Protein AF-A0A139XKW5-F1 (afdb_monomer)

InterPro domains:
  IPR004882 Luc7-related [PF03194] (2-145)
  IPR004882 Luc7-related [PTHR12375] (1-145)

pLDDT: mean 80.54, std 12.71, range [41.94, 95.31]

Solvent-accessible surface area (backbone atoms only — not comparable to full-atom values): 8655 Å² total; per-residue (Å²): 119,64,66,65,49,52,56,47,30,74,74,66,40,82,66,67,81,51,76,70,97,58,46,96,84,76,80,57,82,80,44,83,61,42,36,60,48,42,53,74,71,62,40,72,38,74,74,32,68,96,43,101,75,50,74,51,78,65,96,39,51,82,55,69,74,43,30,58,51,45,73,68,39,94,60,34,69,62,54,48,56,54,47,48,54,55,46,51,55,50,51,50,53,51,49,54,53,50,52,52,50,49,53,54,50,48,52,51,51,52,54,52,50,54,61,69,56,55,51,71,70,56,52,49,52,52,50,53,51,50,51,52,50,54,54,51,50,51,54,48,54,65,62,68,74,112

Nearest PDB structures (foldseek):
  7oqe-assembly1_H  TM=7.171E-01  e=1.570E-02  Saccharomyces cerevisiae

Foldseek 3Di:
DVVVVVVVCVVPNPCPPVPPPPPVPPDALPDPLAPLQLLQPDDPQVVQPPHPLHPHDDSHDRDVVNSVVLVPDPCNVVSNVVSVVVVVVVVVVVVVVVVVVVVVVVVVVVVVVVVVVPDPVVVVVVVVVVVVVVVVVVVVVVVVVD

Structure (mmCIF, N/CA/C/O backbone):
data_AF-A0A139XKW5-F1
#
_entry.id   AF-A0A139XKW5-F1
#
loop_
_atom_site.group_PDB
_atom_site.id
_atom_site.type_symbol
_atom_site.label_atom_id
_atom_site.label_alt_id
_atom_site.label_comp_id
_atom_site.label_asym_id
_atom_site.label_entity_id
_atom_site.label_seq_id
_atom_site.pdbx_PDB_ins_code
_atom_site.Cartn_x
_atom_site.Cartn_y
_atom_site.Cartn_z
_atom_site.occupancy
_atom_site.B_iso_or_equiv
_atom_site.auth_seq_id
_atom_site.auth_comp_id
_atom_site.auth_asym_id
_atom_site.auth_atom_id
_atom_site.pdbx_PDB_model_num
ATOM 1 N N . MET A 1 1 ? -16.357 -10.731 -41.468 1.00 58.28 1 MET A N 1
ATOM 2 C CA . MET A 1 1 ? -15.329 -9.708 -41.165 1.00 58.28 1 MET A CA 1
ATOM 3 C C . MET A 1 1 ? -14.206 -10.267 -40.288 1.00 58.28 1 MET A C 1
ATOM 5 O O . MET A 1 1 ? -13.058 -9.958 -40.571 1.00 58.28 1 MET A O 1
ATOM 9 N N . ASP A 1 2 ? -14.487 -11.133 -39.304 1.00 70.38 2 ASP A N 1
ATOM 10 C CA . ASP A 1 2 ? -13.446 -11.695 -38.417 1.00 70.38 2 ASP A CA 1
ATOM 11 C C . ASP A 1 2 ? -12.577 -12.807 -39.027 1.00 70.38 2 ASP A C 1
ATOM 13 O O . ASP A 1 2 ? -11.406 -12.925 -38.680 1.00 70.38 2 ASP A O 1
ATOM 17 N N . GLU A 1 3 ? -13.083 -13.578 -39.992 1.00 77.06 3 GLU A N 1
ATOM 18 C CA . GLU A 1 3 ? -12.291 -14.633 -40.656 1.00 77.06 3 GLU A CA 1
ATOM 19 C C . GLU A 1 3 ? -11.125 -14.061 -41.476 1.00 77.06 3 GLU A C 1
ATOM 21 O O . GLU A 1 3 ? -10.010 -14.580 -41.454 1.00 77.06 3 GLU A O 1
ATOM 26 N N . MET A 1 4 ? -11.359 -12.929 -42.146 1.00 73.88 4 MET A N 1
ATOM 27 C CA . MET A 1 4 ? -10.331 -12.234 -42.921 1.00 73.88 4 MET A CA 1
ATOM 28 C C . MET A 1 4 ? -9.265 -11.614 -42.000 1.00 73.88 4 MET A C 1
ATOM 30 O O . MET A 1 4 ? -8.093 -11.558 -42.361 1.00 73.88 4 MET A O 1
ATOM 34 N N . ARG A 1 5 ? -9.648 -11.219 -40.775 1.00 74.50 5 ARG A N 1
ATOM 35 C CA . ARG A 1 5 ? -8.723 -10.767 -39.727 1.00 74.50 5 ARG A CA 1
ATOM 36 C C . ARG A 1 5 ? -7.873 -11.922 -39.196 1.00 74.50 5 ARG A C 1
ATOM 38 O O . ARG A 1 5 ? -6.657 -11.788 -39.145 1.00 74.50 5 ARG A O 1
ATOM 45 N N . ALA A 1 6 ? -8.488 -13.065 -38.896 1.00 79.44 6 ALA A N 1
ATOM 46 C CA . ALA A 1 6 ? -7.783 -14.258 -38.432 1.00 79.44 6 ALA A CA 1
ATOM 47 C C . ALA A 1 6 ? -6.768 -14.778 -39.466 1.00 79.44 6 ALA A C 1
ATOM 49 O O . ALA A 1 6 ? -5.639 -15.113 -39.113 1.00 79.44 6 ALA A O 1
ATOM 50 N N . MET A 1 7 ? -7.131 -14.775 -40.753 1.00 79.31 7 MET A N 1
ATOM 51 C CA . MET A 1 7 ? -6.227 -15.169 -41.837 1.00 79.31 7 MET A CA 1
ATOM 52 C C . MET A 1 7 ? -5.016 -14.231 -41.952 1.00 79.31 7 MET A C 1
ATOM 54 O O . MET A 1 7 ? -3.888 -14.686 -42.142 1.00 79.31 7 MET A O 1
ATOM 58 N N . LEU A 1 8 ? -5.230 -12.921 -41.804 1.00 74.00 8 LEU A N 1
ATOM 59 C CA . LEU A 1 8 ? -4.157 -11.926 -41.833 1.00 74.00 8 LEU A CA 1
ATOM 60 C C . LEU A 1 8 ? -3.263 -11.991 -40.586 1.00 74.00 8 LEU A C 1
ATOM 62 O O . LEU A 1 8 ? -2.052 -11.813 -40.714 1.00 74.00 8 LEU A O 1
ATOM 66 N N . ASP A 1 9 ? -3.822 -12.295 -39.415 1.00 76.88 9 ASP A N 1
ATOM 67 C CA . ASP A 1 9 ? -3.071 -12.475 -38.166 1.00 76.88 9 ASP A CA 1
ATOM 68 C C . ASP A 1 9 ? -2.173 -13.724 -38.206 1.00 76.88 9 ASP A C 1
ATOM 70 O O .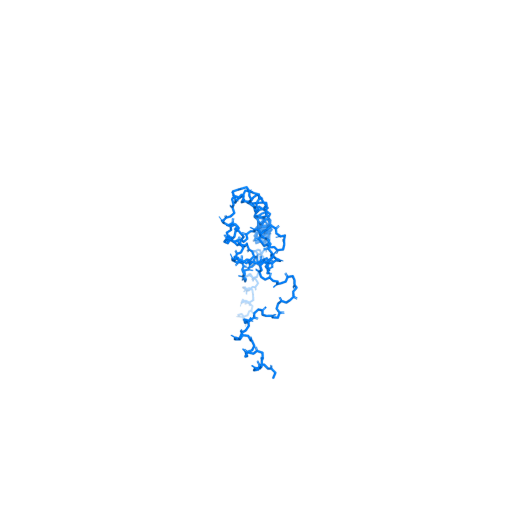 ASP A 1 9 ? -1.073 -13.707 -37.651 1.00 76.88 9 ASP A O 1
ATOM 74 N N . SER A 1 10 ? -2.596 -14.787 -38.900 1.00 74.56 10 SER A N 1
ATOM 75 C CA . SER A 1 10 ? -1.759 -15.964 -39.171 1.00 74.56 10 SER A CA 1
ATOM 76 C C . SER A 1 10 ? -0.624 -15.683 -40.159 1.00 74.56 10 SER A C 1
ATOM 78 O O . SER A 1 10 ? 0.424 -16.314 -40.061 1.00 74.56 10 SER A O 1
ATOM 80 N N . LEU A 1 11 ? -0.816 -14.751 -41.099 1.00 73.81 11 LEU A N 1
ATOM 81 C CA . LEU A 1 11 ? 0.156 -14.462 -42.159 1.00 73.81 11 LEU A CA 1
ATOM 82 C C . LEU A 1 11 ? 1.175 -13.374 -41.772 1.00 73.81 11 LEU A C 1
ATOM 84 O O . LEU A 1 11 ? 2.323 -13.431 -42.197 1.00 73.81 11 LEU A O 1
ATOM 88 N N . MET A 1 12 ? 0.760 -12.380 -40.980 1.00 70.06 12 MET A N 1
ATOM 89 C CA . MET A 1 12 ? 1.540 -11.167 -40.671 1.00 70.06 12 MET A CA 1
ATOM 90 C C . MET A 1 12 ? 1.740 -10.935 -39.161 1.00 70.06 12 MET A C 1
ATOM 92 O O . MET A 1 12 ? 2.350 -9.942 -38.766 1.00 70.06 12 MET A O 1
ATOM 96 N N . GLY A 1 13 ? 1.233 -11.841 -38.319 1.00 71.25 13 GLY A N 1
ATOM 97 C CA . GLY A 1 13 ? 1.285 -11.753 -36.862 1.00 71.25 13 GLY A CA 1
ATOM 98 C C . GLY A 1 13 ? 0.135 -10.936 -36.261 1.00 71.25 13 GLY A C 1
ATOM 99 O O . GLY A 1 13 ? -0.264 -9.897 -36.786 1.00 71.25 13 GLY A O 1
ATOM 100 N N . ARG A 1 14 ? -0.357 -11.375 -35.094 1.00 68.00 14 ARG A N 1
ATOM 101 C CA . ARG A 1 14 ? -1.472 -10.749 -34.344 1.00 68.00 14 ARG A CA 1
ATOM 102 C C . ARG A 1 14 ? -1.255 -9.272 -33.982 1.00 68.00 14 ARG A C 1
ATOM 104 O O . ARG A 1 14 ? -2.213 -8.565 -33.692 1.00 68.00 14 ARG A O 1
ATOM 111 N N . ASN A 1 15 ? -0.010 -8.796 -34.021 1.00 60.50 15 ASN A N 1
ATOM 112 C CA . ASN A 1 15 ? 0.355 -7.424 -33.656 1.00 60.50 15 ASN A CA 1
ATOM 113 C C . ASN A 1 15 ? 0.406 -6.472 -34.867 1.00 60.50 15 ASN A C 1
ATOM 115 O O . ASN A 1 15 ? 0.858 -5.338 -34.742 1.00 60.50 15 ASN A O 1
ATOM 119 N N . ARG A 1 16 ? -0.060 -6.895 -36.052 1.00 62.91 16 ARG A N 1
ATOM 120 C CA . ARG A 1 16 ? -0.020 -6.080 -37.281 1.00 62.91 16 ARG A CA 1
ATOM 121 C C . ARG A 1 16 ? -0.770 -4.745 -37.161 1.00 62.91 16 ARG A C 1
ATOM 123 O O . ARG A 1 16 ? -0.376 -3.770 -37.792 1.00 62.91 16 ARG A O 1
ATOM 130 N N . ASN A 1 17 ? -1.842 -4.700 -36.369 1.00 61.09 17 ASN A N 1
ATOM 131 C CA . ASN A 1 17 ? -2.683 -3.506 -36.214 1.00 61.09 17 ASN A CA 1
ATOM 132 C C . ASN A 1 17 ? -2.212 -2.562 -35.088 1.00 61.09 17 ASN A C 1
ATOM 134 O O . ASN A 1 17 ? -2.830 -1.519 -34.879 1.00 61.09 17 ASN A O 1
ATOM 138 N N . GLU A 1 18 ? -1.136 -2.890 -34.364 1.00 57.22 18 GLU A N 1
ATOM 139 C CA . GLU A 1 18 ? -0.536 -2.009 -33.351 1.00 57.22 18 GLU A CA 1
ATOM 140 C C . GLU A 1 18 ? 0.324 -0.925 -34.046 1.00 57.22 18 GLU A C 1
ATOM 142 O O . GLU A 1 18 ? 1.553 -0.979 -34.069 1.00 57.22 18 GLU A O 1
ATOM 147 N N . CYS A 1 19 ? -0.322 0.068 -34.670 1.00 41.94 19 CYS A N 1
ATOM 148 C CA . CYS A 1 19 ? 0.351 1.207 -35.303 1.00 41.94 19 CYS A CA 1
ATOM 149 C C . CYS A 1 19 ? 0.326 2.444 -34.382 1.00 41.94 19 CYS A C 1
ATOM 151 O O . CYS A 1 19 ? -0.723 3.050 -34.183 1.00 41.94 19 CYS A O 1
ATOM 153 N N . GLY A 1 20 ? 1.502 2.841 -33.871 1.00 50.91 20 GLY A N 1
ATOM 154 C CA . GLY A 1 20 ? 1.736 4.072 -33.093 1.00 50.91 20 GLY A CA 1
ATOM 155 C C . GLY A 1 20 ? 1.750 3.863 -31.573 1.00 50.91 20 GLY A C 1
ATOM 156 O O . GLY A 1 20 ? 0.811 3.276 -31.057 1.00 50.91 20 GLY A O 1
ATOM 157 N N . ARG A 1 21 ? 2.819 4.339 -30.894 1.00 49.59 21 ARG A N 1
ATOM 158 C C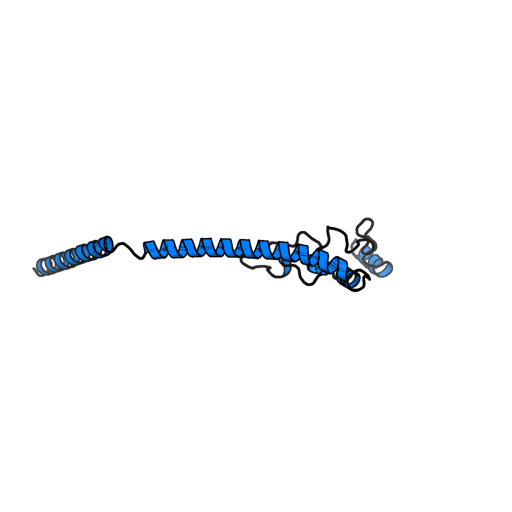A . ARG A 1 21 ? 3.157 4.313 -29.435 1.00 49.59 21 ARG A CA 1
ATOM 159 C C . ARG A 1 21 ? 2.993 2.996 -28.645 1.00 49.59 21 ARG A C 1
ATOM 161 O O . ARG A 1 21 ? 3.674 2.818 -27.650 1.00 49.59 21 ARG A O 1
ATOM 168 N N . ASN A 1 22 ? 2.214 2.051 -29.155 1.00 50.12 22 ASN A N 1
ATOM 169 C CA . ASN A 1 22 ? 1.982 0.694 -28.679 1.00 50.12 22 ASN A CA 1
ATOM 170 C C . ASN A 1 22 ? 2.761 -0.326 -29.522 1.00 50.12 22 ASN A C 1
ATOM 172 O O . ASN A 1 22 ? 2.365 -1.481 -29.631 1.00 50.12 22 ASN A O 1
ATOM 176 N N . LYS A 1 23 ? 3.870 0.078 -30.160 1.00 50.72 23 LYS A N 1
ATOM 177 C CA . LYS A 1 23 ? 4.859 -0.918 -30.578 1.00 50.72 23 LYS A CA 1
ATOM 178 C C . LYS A 1 23 ? 5.426 -1.480 -29.285 1.00 50.72 23 LYS A C 1
ATOM 180 O O . LYS A 1 23 ? 6.072 -0.748 -28.544 1.00 50.72 23 LYS A O 1
ATOM 185 N N . ARG A 1 24 ? 5.229 -2.772 -29.035 1.00 53.16 24 ARG A N 1
ATOM 186 C CA . ARG A 1 24 ? 5.742 -3.502 -27.860 1.00 53.16 24 ARG A CA 1
ATOM 187 C C . ARG A 1 24 ? 7.260 -3.395 -27.616 1.00 53.16 24 ARG A C 1
ATOM 189 O O . ARG A 1 24 ? 7.725 -4.010 -26.666 1.00 53.16 24 ARG A O 1
ATOM 196 N N . GLY A 1 25 ? 8.008 -2.651 -28.434 1.00 51.88 25 GLY A N 1
ATOM 197 C CA . GLY A 1 25 ? 9.466 -2.576 -28.431 1.00 51.88 25 GLY A CA 1
ATOM 198 C C . GLY A 1 25 ? 10.078 -1.175 -28.340 1.00 51.88 25 GLY A C 1
ATOM 199 O O . GLY A 1 25 ? 11.223 -1.056 -28.748 1.00 51.88 25 GLY A O 1
ATOM 200 N N . ASP A 1 26 ? 9.370 -0.141 -27.861 1.00 54.91 26 ASP A N 1
ATOM 201 C CA . ASP A 1 26 ? 9.993 1.192 -27.657 1.00 54.91 26 ASP A CA 1
ATOM 202 C C . ASP A 1 26 ? 9.745 1.817 -26.270 1.00 54.91 26 ASP A C 1
ATOM 204 O O . ASP A 1 26 ? 10.192 2.925 -25.990 1.00 54.91 26 ASP A O 1
ATOM 208 N N . SER A 1 27 ? 9.035 1.119 -25.378 1.00 64.00 27 SER A N 1
ATOM 209 C CA . SER A 1 27 ? 8.869 1.557 -23.986 1.00 64.00 27 SER A CA 1
ATOM 210 C C . SER A 1 27 ? 10.104 1.151 -23.190 1.00 64.00 27 SER A C 1
ATOM 212 O O . SER A 1 27 ? 10.435 -0.035 -23.117 1.00 64.00 27 SER A O 1
ATOM 214 N N . SER A 1 28 ? 10.797 2.121 -22.604 1.00 77.06 28 SER A N 1
ATOM 215 C CA . SER A 1 28 ? 11.965 1.861 -21.764 1.00 77.06 28 SER A CA 1
ATOM 216 C C . SER A 1 28 ? 11.514 1.590 -20.335 1.00 77.06 28 SER A C 1
ATOM 218 O O . SER A 1 28 ? 10.580 2.219 -19.856 1.00 77.06 28 SER A O 1
ATOM 220 N N . PHE A 1 29 ? 12.233 0.749 -19.583 1.00 77.62 29 PHE A N 1
ATOM 221 C CA . PHE A 1 29 ? 11.949 0.524 -18.151 1.00 77.62 29 PHE A CA 1
ATOM 222 C C . PHE A 1 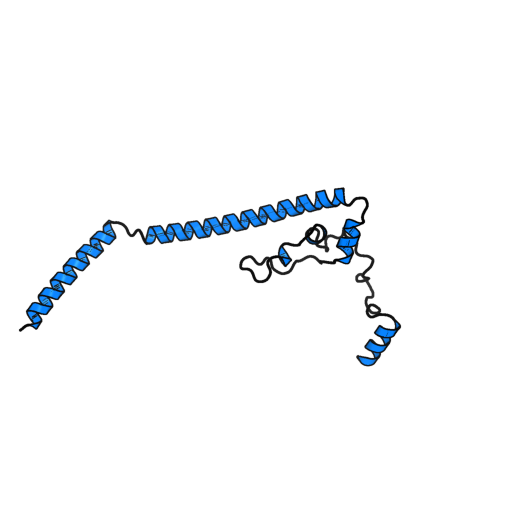29 ? 12.023 1.806 -17.288 1.00 77.62 29 PHE A C 1
ATOM 224 O O . PHE A 1 29 ? 11.643 1.799 -16.120 1.00 77.62 29 PHE A O 1
ATOM 231 N N . LYS A 1 30 ? 12.533 2.902 -17.865 1.00 80.06 30 LYS A N 1
ATOM 232 C CA . LYS A 1 30 ? 12.678 4.226 -17.253 1.00 80.06 30 LYS A CA 1
ATOM 233 C C . LYS A 1 30 ? 11.406 5.077 -17.340 1.00 80.06 30 LYS A C 1
ATOM 235 O O . LYS A 1 30 ? 11.353 6.100 -16.662 1.00 80.06 30 LYS A O 1
ATOM 240 N N . ASP A 1 31 ? 10.421 4.690 -18.153 1.00 84.94 31 ASP A N 1
ATOM 241 C CA . ASP A 1 31 ? 9.186 5.462 -18.303 1.00 84.94 31 ASP A CA 1
ATOM 242 C C . ASP A 1 31 ? 8.353 5.412 -17.012 1.00 84.94 31 ASP A C 1
ATOM 244 O O . ASP A 1 31 ? 8.192 4.365 -16.381 1.00 84.94 31 ASP A O 1
ATOM 248 N N . ASP A 1 32 ? 7.789 6.555 -16.613 1.00 82.94 32 ASP A N 1
ATOM 249 C CA . ASP A 1 32 ? 7.043 6.674 -15.353 1.00 82.94 32 ASP A CA 1
ATOM 250 C C . ASP A 1 32 ? 5.699 5.925 -15.350 1.00 82.94 32 ASP A C 1
ATOM 252 O O . ASP A 1 32 ? 5.168 5.634 -14.269 1.00 82.94 32 ASP A O 1
ATOM 256 N N . GLU A 1 33 ? 5.195 5.572 -16.535 1.00 84.69 33 GLU A N 1
ATOM 257 C CA . GLU A 1 33 ? 3.989 4.762 -16.751 1.00 84.69 33 GLU A CA 1
ATOM 258 C C . GLU A 1 33 ? 4.166 3.313 -16.268 1.00 84.69 33 GLU A C 1
ATOM 260 O O . GLU A 1 33 ? 3.190 2.640 -15.932 1.00 84.69 33 GLU A O 1
ATOM 265 N N . ILE A 1 34 ? 5.410 2.829 -16.175 1.00 87.25 34 ILE A N 1
ATOM 266 C CA . ILE A 1 34 ? 5.720 1.468 -15.734 1.00 87.25 34 ILE A CA 1
ATOM 267 C C . ILE A 1 34 ? 5.877 1.433 -14.219 1.00 87.25 34 ILE A C 1
ATOM 269 O O . ILE A 1 34 ? 6.453 2.323 -13.577 1.00 87.25 34 ILE A O 1
ATOM 273 N N . CYS A 1 35 ? 5.372 0.366 -13.607 1.00 90.12 35 CYS A N 1
ATOM 274 C CA . CYS A 1 35 ? 5.487 0.192 -12.172 1.00 90.12 35 CYS A CA 1
ATOM 275 C C . CYS A 1 35 ? 6.915 -0.173 -11.765 1.00 90.12 35 CYS A C 1
ATOM 277 O O . CYS A 1 35 ? 7.325 -1.330 -11.821 1.00 90.12 35 CYS A O 1
ATOM 279 N N . LYS A 1 36 ? 7.646 0.820 -11.254 1.00 89.94 36 LYS A N 1
ATOM 280 C CA . LYS A 1 36 ? 8.987 0.650 -10.671 1.00 89.94 36 LYS A CA 1
ATOM 281 C C . LYS A 1 36 ? 9.013 -0.400 -9.550 1.00 89.94 36 LYS A C 1
ATOM 283 O O . LYS A 1 36 ? 9.985 -1.128 -9.415 1.00 89.94 36 LYS A O 1
ATOM 288 N N . PHE A 1 37 ? 7.929 -0.524 -8.778 1.00 90.38 37 PHE A N 1
ATOM 289 C CA . PHE A 1 37 ? 7.826 -1.526 -7.708 1.00 90.38 37 PHE A CA 1
ATOM 290 C C . PHE A 1 37 ? 7.741 -2.955 -8.259 1.00 90.38 37 PHE A C 1
ATOM 292 O O . PHE A 1 37 ? 8.358 -3.864 -7.713 1.00 90.38 37 PHE A O 1
ATOM 299 N N . PHE A 1 38 ? 7.038 -3.139 -9.381 1.00 90.06 38 PHE A N 1
ATOM 300 C CA . PHE A 1 38 ? 6.975 -4.424 -10.077 1.00 90.06 38 PHE A CA 1
ATOM 301 C C . PHE A 1 38 ? 8.327 -4.818 -10.692 1.00 90.06 38 PHE A C 1
ATOM 303 O O . PHE A 1 38 ? 8.679 -5.994 -10.688 1.00 90.06 38 PHE A O 1
ATOM 310 N N . LEU A 1 39 ? 9.107 -3.840 -11.174 1.00 88.00 39 LEU A N 1
ATOM 311 C CA . LEU A 1 39 ? 10.464 -4.085 -11.680 1.00 88.00 39 LEU A CA 1
ATOM 312 C C . LEU A 1 39 ? 11.422 -4.587 -10.589 1.00 88.00 39 LEU A C 1
ATOM 314 O O . LEU A 1 39 ? 12.311 -5.373 -10.894 1.00 88.00 39 LEU A O 1
ATOM 318 N N . LEU A 1 40 ? 11.243 -4.153 -9.336 1.00 86.62 40 LEU A N 1
ATOM 319 C CA . LEU A 1 40 ? 12.059 -4.621 -8.212 1.00 86.62 40 LEU A CA 1
ATOM 320 C C . LEU A 1 40 ? 11.737 -6.066 -7.839 1.00 86.62 40 LEU A C 1
ATOM 322 O O . LEU A 1 40 ? 12.628 -6.908 -7.830 1.00 86.62 40 LEU A O 1
ATOM 326 N N . ASP A 1 41 ? 10.474 -6.342 -7.508 1.00 83.56 41 ASP A N 1
ATOM 327 C CA . ASP A 1 41 ? 10.041 -7.701 -7.192 1.00 83.56 41 ASP A CA 1
ATOM 328 C C . ASP A 1 41 ? 8.528 -7.866 -7.370 1.00 83.56 41 ASP A C 1
ATOM 330 O O . ASP A 1 41 ? 8.084 -8.550 -8.297 1.00 83.56 41 ASP A O 1
ATOM 334 N N . TYR A 1 42 ? 7.748 -7.174 -6.530 1.00 85.62 42 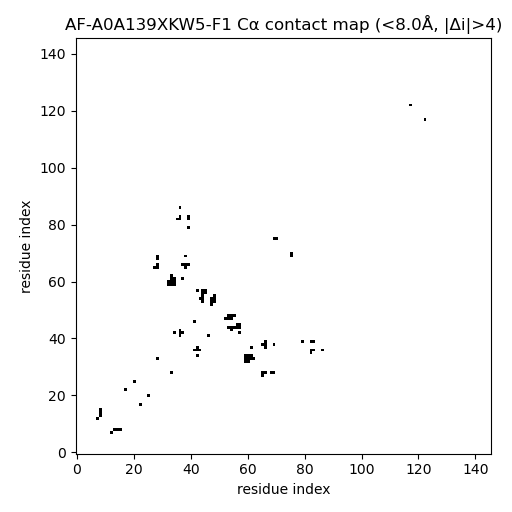TYR A N 1
ATOM 335 C CA . TYR A 1 42 ? 6.289 -7.227 -6.503 1.00 85.62 42 TYR A CA 1
ATOM 336 C C . TYR A 1 42 ? 5.659 -5.848 -6.285 1.00 85.62 42 TYR A C 1
ATOM 338 O O . TYR A 1 42 ? 6.203 -4.968 -5.615 1.00 85.62 42 TYR A O 1
ATOM 346 N N . CYS A 1 43 ? 4.447 -5.674 -6.811 1.00 89.31 43 CYS A N 1
ATOM 347 C CA . CYS A 1 43 ? 3.650 -4.478 -6.580 1.00 89.31 43 CYS A CA 1
ATOM 348 C C . CYS A 1 43 ? 2.648 -4.702 -5.432 1.00 89.31 43 CYS A C 1
ATOM 350 O O . CYS A 1 43 ? 1.853 -5.641 -5.493 1.00 89.31 43 CYS A O 1
ATOM 352 N N . PRO A 1 44 ? 2.588 -3.822 -4.415 1.00 87.12 44 PRO A N 1
ATOM 353 C CA . PRO A 1 44 ? 1.625 -3.948 -3.317 1.00 87.12 44 PRO A CA 1
ATOM 354 C C . PRO A 1 44 ? 0.156 -3.960 -3.761 1.00 87.12 44 PRO A C 1
ATOM 356 O O . PRO A 1 44 ? -0.676 -4.558 -3.088 1.00 87.12 44 PRO A O 1
ATOM 359 N N . HIS A 1 45 ? -0.165 -3.337 -4.898 1.00 86.50 45 HIS A N 1
ATOM 360 C CA . HIS A 1 45 ? -1.519 -3.359 -5.460 1.00 86.50 45 HIS A CA 1
ATOM 361 C C . HIS A 1 45 ? -1.947 -4.763 -5.923 1.00 86.50 45 HIS A C 1
ATOM 363 O O . HIS A 1 45 ? -3.119 -5.104 -5.823 1.00 86.50 45 HIS A O 1
ATOM 369 N N . GLU A 1 46 ? -1.011 -5.597 -6.384 1.00 84.44 46 GLU A N 1
ATOM 370 C CA . GLU A 1 46 ? -1.295 -6.985 -6.786 1.00 84.44 46 GLU A CA 1
ATOM 371 C C . GLU A 1 46 ? -1.271 -7.972 -5.623 1.00 84.44 46 GLU A C 1
ATOM 373 O O . GLU A 1 46 ? -1.814 -9.068 -5.739 1.00 84.44 46 GLU A O 1
ATOM 378 N N . LEU A 1 47 ? -0.648 -7.603 -4.502 1.00 85.56 47 LEU A N 1
ATOM 379 C CA . LEU A 1 47 ? -0.546 -8.479 -3.336 1.00 85.56 47 LEU A CA 1
ATOM 380 C C . LEU A 1 47 ? -1.833 -8.491 -2.498 1.00 85.56 47 LEU A C 1
ATOM 382 O O . LEU A 1 47 ? -2.125 -9.479 -1.827 1.00 85.56 47 LEU A O 1
ATOM 386 N N . PHE A 1 48 ? -2.612 -7.405 -2.538 1.00 82.38 48 PHE A N 1
ATOM 387 C CA . PHE A 1 48 ? -3.802 -7.220 -1.700 1.00 82.38 48 PHE A CA 1
ATOM 388 C C . PHE A 1 48 ? -5.167 -7.208 -2.425 1.00 82.38 48 PHE A C 1
ATOM 390 O O . PHE A 1 48 ? -6.084 -6.546 -1.917 1.00 82.38 48 PHE A O 1
ATOM 397 N N . PRO A 1 49 ? -5.387 -7.946 -3.534 1.00 82.31 49 PRO A N 1
ATOM 398 C CA . PRO A 1 49 ? -6.679 -7.957 -4.201 1.00 82.31 49 PRO A CA 1
ATOM 399 C C . PRO A 1 49 ? -7.732 -8.589 -3.287 1.00 82.31 49 PRO A C 1
ATOM 401 O O . PRO A 1 49 ? -7.476 -9.582 -2.604 1.00 82.31 49 PRO A O 1
ATOM 404 N N . ASN A 1 50 ? -8.938 -8.019 -3.282 1.00 79.50 50 ASN A N 1
ATOM 405 C CA . ASN A 1 50 ? -10.084 -8.503 -2.500 1.00 79.50 50 ASN A CA 1
ATOM 406 C C . ASN A 1 50 ? -9.880 -8.504 -0.972 1.00 79.50 50 ASN A C 1
ATOM 408 O O . ASN A 1 50 ? -10.608 -9.184 -0.245 1.00 79.50 50 ASN A O 1
ATOM 412 N N . THR A 1 51 ? -8.911 -7.747 -0.453 1.00 84.00 51 THR A N 1
ATOM 413 C CA . THR A 1 51 ? -8.720 -7.597 0.995 1.00 84.00 51 THR A CA 1
ATOM 414 C C . THR A 1 51 ? -9.416 -6.342 1.525 1.00 84.00 51 THR A C 1
ATOM 416 O O . THR A 1 51 ? -9.721 -5.405 0.793 1.00 84.00 51 THR A O 1
ATOM 419 N N . ARG A 1 52 ? -9.637 -6.262 2.845 1.00 76.75 52 ARG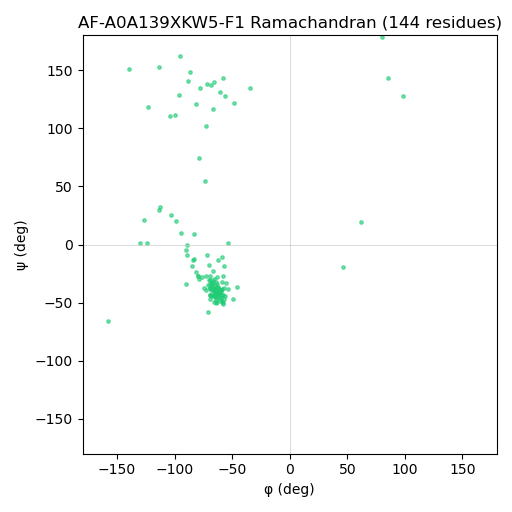 A N 1
ATOM 420 C CA . ARG A 1 52 ? -10.175 -5.043 3.492 1.00 76.75 52 ARG A CA 1
ATOM 421 C C . ARG A 1 52 ? -9.269 -3.809 3.350 1.00 76.75 52 ARG A C 1
ATOM 423 O O . ARG A 1 52 ? -9.704 -2.698 3.653 1.00 76.75 52 ARG A O 1
ATOM 430 N N . SER A 1 53 ? -8.024 -4.006 2.929 1.00 78.38 53 SER A N 1
ATOM 431 C CA . SER A 1 53 ? -7.036 -2.954 2.688 1.00 78.38 53 SER A CA 1
ATOM 432 C C . SER A 1 53 ? -6.680 -2.848 1.206 1.00 78.38 53 SER A C 1
ATOM 434 O O . SER A 1 53 ? -5.562 -2.457 0.887 1.00 78.38 53 SER A O 1
ATOM 436 N N . ASP A 1 54 ? -7.618 -3.191 0.321 1.00 84.06 54 ASP A N 1
ATOM 437 C CA . ASP A 1 54 ? -7.420 -3.079 -1.118 1.00 84.06 54 ASP A CA 1
ATOM 438 C C . ASP A 1 54 ? -7.048 -1.640 -1.511 1.00 84.06 54 ASP A C 1
ATOM 440 O O . ASP A 1 54 ? -7.700 -0.663 -1.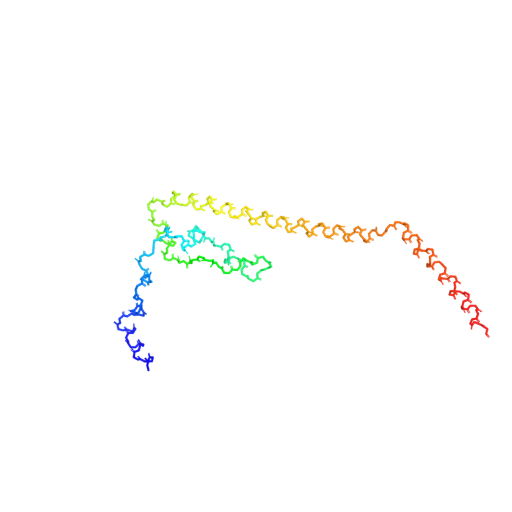122 1.00 84.06 54 ASP A O 1
ATOM 444 N N . LEU A 1 55 ? -5.949 -1.529 -2.251 1.00 81.25 55 LEU A N 1
ATOM 445 C CA . LEU A 1 55 ? -5.423 -0.278 -2.790 1.00 81.25 55 LEU A CA 1
ATOM 446 C C . LEU A 1 55 ? -6.009 0.018 -4.179 1.00 81.25 55 LEU A C 1
ATOM 448 O O . LEU A 1 55 ? -5.742 1.083 -4.738 1.00 81.25 55 LEU A O 1
ATOM 452 N N . GLY A 1 56 ? -6.800 -0.907 -4.727 1.00 84.75 56 GLY A N 1
ATOM 453 C CA . GLY A 1 56 ? -7.336 -0.864 -6.076 1.00 84.75 56 GLY A CA 1
ATOM 454 C C . GLY A 1 56 ? -6.318 -1.316 -7.128 1.00 84.75 56 GLY A C 1
ATOM 455 O O . GLY A 1 56 ? -5.163 -1.618 -6.800 1.00 84.75 56 GLY A O 1
ATOM 456 N N . PRO A 1 57 ? -6.730 -1.341 -8.410 1.00 84.31 57 PRO A N 1
ATOM 457 C CA . PRO A 1 57 ? -5.847 -1.709 -9.510 1.00 84.31 57 PRO A CA 1
ATOM 458 C C . PRO A 1 57 ? -4.623 -0.790 -9.549 1.00 84.31 57 PRO A C 1
ATOM 460 O O . PRO A 1 57 ? -4.722 0.406 -9.260 1.00 84.31 57 PRO A O 1
ATOM 463 N N . CYS A 1 58 ? -3.461 -1.349 -9.899 1.00 87.31 58 CYS A N 1
ATOM 464 C CA . CYS A 1 58 ? -2.251 -0.547 -10.017 1.00 87.31 58 CYS A CA 1
ATOM 465 C C . CYS A 1 58 ? -2.457 0.537 -11.093 1.00 87.31 58 CYS A C 1
ATOM 467 O O . CYS A 1 58 ? -2.894 0.209 -12.196 1.00 87.31 58 CYS A O 1
ATOM 469 N N . PRO A 1 59 ? -2.136 1.814 -10.814 1.00 85.56 59 PRO A N 1
ATOM 470 C CA . PRO A 1 59 ? -2.226 2.876 -11.817 1.00 85.56 59 PRO A CA 1
ATOM 471 C C . PRO A 1 59 ? -1.135 2.778 -12.892 1.00 85.56 59 PRO A C 1
ATOM 473 O O . PRO A 1 59 ? -1.168 3.537 -13.854 1.00 85.56 59 PRO A O 1
ATOM 476 N N . LYS A 1 60 ? -0.152 1.893 -12.701 1.00 88.56 60 LYS A N 1
ATOM 477 C CA . LYS A 1 60 ? 1.016 1.728 -13.560 1.00 88.56 60 LYS A CA 1
ATOM 478 C C . LYS A 1 60 ? 0.990 0.372 -14.250 1.00 88.56 60 LYS A C 1
ATOM 480 O O . LYS A 1 60 ? 0.445 -0.593 -13.718 1.00 88.56 60 LYS A O 1
ATOM 485 N N . GLU A 1 61 ? 1.621 0.292 -15.413 1.00 87.00 61 GLU A N 1
ATOM 486 C CA . GLU A 1 61 ? 1.659 -0.932 -16.205 1.00 87.00 61 GLU A CA 1
ATOM 487 C C . GLU A 1 61 ? 2.684 -1.929 -15.643 1.00 87.00 61 GLU A C 1
ATOM 489 O O . GLU A 1 61 ? 3.820 -1.571 -15.311 1.00 87.00 61 GLU A O 1
ATOM 494 N N . HIS A 1 62 ? 2.279 -3.197 -15.537 1.00 88.19 62 HIS A N 1
ATOM 495 C CA . HIS A 1 62 ? 3.145 -4.311 -15.159 1.00 88.19 62 HIS A CA 1
ATOM 496 C C . HIS A 1 62 ? 3.477 -5.130 -16.400 1.00 88.19 62 HIS A C 1
ATOM 498 O O . HIS A 1 62 ? 2.611 -5.799 -16.964 1.00 88.19 62 HIS A O 1
ATOM 504 N N . ARG A 1 63 ? 4.738 -5.078 -16.834 1.00 84.31 63 ARG A N 1
ATOM 505 C CA . ARG A 1 63 ? 5.218 -5.840 -17.990 1.00 84.31 63 ARG A CA 1
ATOM 506 C C . ARG A 1 63 ? 6.394 -6.729 -17.583 1.00 84.31 63 ARG A C 1
ATOM 508 O O . ARG A 1 63 ? 7.424 -6.186 -17.181 1.00 84.31 63 ARG A O 1
ATOM 515 N N . PRO A 1 64 ? 6.283 -8.064 -17.706 1.00 85.50 64 PRO A N 1
ATOM 516 C CA . PRO A 1 64 ? 7.378 -8.974 -17.365 1.00 85.50 64 PRO A CA 1
ATOM 517 C C . PRO A 1 64 ? 8.588 -8.788 -18.290 1.00 85.50 64 PRO A C 1
ATOM 519 O O . PRO A 1 64 ? 9.718 -8.818 -17.813 1.00 85.50 64 PRO A O 1
ATOM 522 N N . ASP A 1 65 ? 8.361 -8.469 -19.570 1.00 86.56 65 ASP A N 1
ATOM 523 C CA . ASP A 1 65 ? 9.424 -8.195 -20.551 1.00 86.56 65 ASP A CA 1
ATOM 524 C C . ASP A 1 65 ? 10.404 -7.109 -20.064 1.00 86.56 65 ASP A C 1
ATOM 526 O O . ASP A 1 65 ? 11.613 -7.186 -20.280 1.00 86.56 65 ASP A O 1
ATOM 530 N N . LEU A 1 66 ? 9.877 -6.085 -19.382 1.00 85.31 66 LEU A N 1
ATOM 531 C CA . LEU A 1 66 ? 10.663 -4.959 -18.880 1.00 85.31 66 LEU A CA 1
ATOM 532 C C . LEU A 1 66 ? 11.397 -5.291 -17.582 1.00 85.31 66 LEU A C 1
ATOM 534 O O . LEU A 1 66 ? 12.454 -4.716 -17.335 1.00 85.31 66 LEU A O 1
ATOM 538 N N . LYS A 1 67 ? 10.877 -6.231 -16.784 1.00 87.00 67 LYS A N 1
ATOM 539 C CA . LYS A 1 67 ? 11.576 -6.759 -15.606 1.00 87.00 67 LYS A CA 1
ATOM 540 C C . LYS A 1 67 ? 12.838 -7.507 -16.034 1.00 87.00 67 LYS A C 1
ATOM 542 O O . LYS A 1 67 ? 13.914 -7.226 -15.520 1.00 87.00 67 LYS A O 1
ATOM 547 N N . GLU A 1 68 ? 12.740 -8.350 -17.061 1.00 86.56 68 GLU A N 1
ATOM 548 C CA . GLU A 1 68 ? 13.917 -9.023 -17.620 1.00 86.56 68 GLU A CA 1
ATOM 549 C C . GLU A 1 68 ? 14.927 -8.042 -18.229 1.00 86.56 68 GLU A C 1
ATOM 551 O O . GLU A 1 68 ? 16.135 -8.241 -18.109 1.00 86.56 68 GLU A O 1
ATOM 556 N N . ALA A 1 69 ? 14.453 -6.989 -18.902 1.00 86.38 69 ALA A N 1
ATOM 557 C CA . ALA A 1 69 ? 15.326 -5.949 -19.444 1.00 86.38 69 ALA A CA 1
ATOM 558 C C . ALA A 1 69 ? 16.037 -5.164 -18.328 1.00 86.38 69 ALA A C 1
ATOM 560 O O . ALA A 1 69 ? 17.216 -4.849 -18.459 1.00 86.38 69 ALA A O 1
ATOM 561 N N . PHE A 1 70 ? 15.339 -4.894 -17.223 1.00 87.44 70 PHE A N 1
ATOM 562 C CA . PHE A 1 70 ? 15.880 -4.220 -16.045 1.00 87.44 70 PHE A CA 1
ATOM 563 C C . PHE A 1 70 ? 16.944 -5.053 -15.316 1.00 87.44 70 PHE A C 1
ATOM 565 O O . PHE A 1 70 ? 17.940 -4.501 -14.857 1.00 87.44 70 PHE A O 1
ATOM 572 N N . GLU A 1 71 ? 16.765 -6.370 -15.218 1.00 87.50 71 GLU A N 1
ATOM 573 C CA . GLU A 1 71 ? 17.750 -7.286 -14.618 1.00 87.50 71 GLU A CA 1
ATOM 574 C C . GLU A 1 71 ? 19.020 -7.440 -15.469 1.00 87.50 71 GLU A C 1
ATOM 576 O O . GLU A 1 71 ? 20.090 -7.726 -14.937 1.00 87.50 71 GLU A O 1
ATOM 581 N N . LYS A 1 72 ? 18.912 -7.242 -16.788 1.00 88.12 72 LYS A N 1
ATOM 582 C CA . LYS A 1 72 ? 20.031 -7.341 -17.741 1.00 88.12 72 LYS A CA 1
ATOM 583 C C . LYS A 1 72 ? 20.793 -6.023 -17.940 1.00 88.12 72 LYS A C 1
ATOM 585 O O . LYS A 1 72 ? 21.815 -6.035 -18.622 1.00 88.12 72 LYS A O 1
ATOM 590 N N . ASP A 1 73 ? 20.305 -4.903 -17.407 1.00 87.62 73 ASP A N 1
ATOM 591 C CA . ASP A 1 73 ? 20.936 -3.589 -17.579 1.00 87.62 73 ASP A CA 1
ATOM 592 C C . ASP A 1 73 ? 22.237 -3.478 -16.765 1.00 87.62 73 ASP A C 1
ATOM 594 O O . ASP A 1 73 ? 22.301 -3.877 -15.603 1.00 87.62 73 ASP A O 1
ATOM 598 N N . GLU A 1 74 ? 23.280 -2.886 -17.350 1.00 86.56 74 GLU A N 1
ATOM 599 C CA . GLU A 1 74 ? 24.585 -2.713 -16.691 1.00 86.56 74 GLU A CA 1
ATOM 600 C C . GLU A 1 74 ? 24.509 -1.822 -15.440 1.00 86.56 74 GLU A C 1
ATOM 602 O O . GLU A 1 74 ? 25.291 -1.989 -14.505 1.00 86.56 74 GLU A O 1
ATOM 607 N N . ASN A 1 75 ? 23.550 -0.892 -15.390 1.00 88.62 75 ASN A N 1
ATOM 608 C CA . ASN A 1 75 ? 23.347 0.023 -14.266 1.00 88.62 75 ASN A CA 1
ATOM 609 C C . ASN A 1 75 ? 22.233 -0.447 -13.319 1.00 88.62 75 ASN A C 1
ATOM 611 O O . ASN A 1 75 ? 21.687 0.363 -12.560 1.00 88.62 75 ASN A O 1
ATOM 615 N N . HIS A 1 76 ? 21.885 -1.736 -13.352 1.00 87.69 76 HIS A N 1
ATOM 616 C CA . HIS A 1 76 ? 20.830 -2.324 -12.530 1.00 87.69 76 HIS A CA 1
ATOM 617 C C . HIS A 1 76 ? 20.954 -1.942 -11.049 1.00 87.69 76 HIS A C 1
ATOM 619 O O . HIS A 1 76 ? 19.979 -1.490 -10.456 1.00 87.69 76 HIS A O 1
ATOM 625 N N . GLU A 1 77 ? 22.147 -2.042 -10.452 1.00 88.75 77 GLU A N 1
ATOM 626 C CA . GLU A 1 77 ? 22.349 -1.748 -9.024 1.00 88.75 77 GLU A CA 1
ATOM 627 C C . GLU A 1 77 ? 22.013 -0.297 -8.653 1.00 88.75 77 GLU A C 1
ATOM 629 O O . GLU A 1 77 ? 21.389 -0.044 -7.620 1.00 88.75 77 GLU A O 1
ATOM 634 N N . TYR A 1 78 ? 22.374 0.660 -9.513 1.00 90.81 78 TYR A N 1
ATOM 635 C CA . TYR A 1 78 ? 22.080 2.074 -9.291 1.00 90.81 78 TYR A CA 1
ATOM 636 C C . TYR A 1 78 ? 20.572 2.341 -9.328 1.00 90.81 78 TYR A C 1
ATOM 638 O O . TYR A 1 78 ? 20.015 2.964 -8.419 1.00 90.81 78 TYR A O 1
ATOM 646 N N . TYR A 1 79 ? 19.893 1.843 -10.364 1.00 88.75 79 TYR A N 1
ATOM 647 C CA . TYR A 1 79 ? 18.451 2.025 -10.507 1.00 88.75 79 TYR A CA 1
ATOM 648 C C . TYR A 1 79 ? 17.665 1.252 -9.445 1.00 88.75 79 TYR A C 1
ATOM 650 O O . TYR A 1 79 ? 16.678 1.769 -8.922 1.00 88.75 79 TYR A O 1
ATOM 658 N N . LYS A 1 80 ? 18.132 0.061 -9.064 1.00 90.56 80 LYS A N 1
ATOM 659 C CA . LYS A 1 80 ? 17.571 -0.728 -7.969 1.00 90.56 80 LYS A CA 1
ATOM 660 C C . LYS A 1 80 ? 17.605 0.054 -6.663 1.00 90.56 80 LYS A C 1
ATOM 662 O O . LYS A 1 80 ? 16.556 0.229 -6.054 1.00 90.56 80 LYS A O 1
ATOM 667 N N . ALA A 1 81 ? 18.755 0.610 -6.282 1.00 92.06 81 ALA A N 1
ATOM 668 C CA . ALA A 1 81 ? 18.868 1.410 -5.063 1.00 92.06 81 ALA A CA 1
ATOM 669 C C . ALA A 1 81 ? 17.932 2.635 -5.077 1.00 92.06 81 ALA A C 1
ATOM 671 O O . ALA A 1 81 ? 17.316 2.966 -4.062 1.00 92.06 81 ALA A O 1
ATOM 672 N N . LEU A 1 82 ? 17.788 3.299 -6.229 1.00 91.19 82 LEU A N 1
ATOM 673 C CA . LEU A 1 82 ? 16.884 4.439 -6.383 1.00 91.19 82 LEU A CA 1
ATOM 674 C C . LEU A 1 82 ? 15.416 4.031 -6.187 1.00 91.19 82 LEU A C 1
ATOM 676 O O . LEU A 1 82 ? 14.694 4.649 -5.400 1.00 91.19 82 LEU A O 1
ATOM 680 N N . TYR A 1 83 ? 14.977 2.978 -6.874 1.00 90.81 83 TYR A N 1
ATOM 681 C CA . TYR A 1 83 ? 13.600 2.498 -6.790 1.00 90.81 83 TYR A CA 1
ATOM 682 C C . TYR A 1 83 ? 13.292 1.882 -5.422 1.00 90.81 83 TYR A C 1
ATOM 684 O O . TYR A 1 83 ? 12.189 2.068 -4.912 1.00 90.81 83 TYR A O 1
ATOM 692 N N . GLU A 1 84 ? 14.255 1.222 -4.774 1.00 91.62 84 GLU A N 1
ATOM 693 C CA . GLU A 1 84 ? 14.115 0.704 -3.409 1.00 91.62 84 GLU A CA 1
ATOM 694 C C . GLU A 1 84 ? 13.868 1.829 -2.403 1.00 91.62 84 GLU A C 1
ATOM 696 O O . GLU A 1 84 ? 13.027 1.691 -1.515 1.00 91.62 84 GLU A O 1
ATOM 701 N N . GLN A 1 85 ? 14.533 2.979 -2.545 1.00 93.00 85 GLN A N 1
ATOM 702 C CA . GLN A 1 85 ? 14.273 4.127 -1.675 1.00 93.00 85 GLN A CA 1
ATOM 703 C C . GLN A 1 85 ? 12.856 4.681 -1.849 1.00 93.00 85 GLN A C 1
ATOM 705 O O . GLN A 1 85 ? 12.201 5.018 -0.857 1.00 93.00 85 GLN A O 1
ATOM 710 N N . GLU A 1 86 ? 12.370 4.787 -3.088 1.00 90.94 86 GLU A N 1
ATOM 711 C CA . GLU A 1 86 ? 10.985 5.185 -3.363 1.00 90.94 86 GLU A CA 1
ATOM 712 C C . GLU A 1 86 ? 9.996 4.162 -2.793 1.00 90.94 86 GLU A C 1
ATOM 714 O O . GLU A 1 86 ? 9.018 4.537 -2.137 1.00 90.94 86 GLU A O 1
ATOM 719 N N . PHE A 1 87 ? 10.290 2.873 -2.960 1.00 92.25 87 PHE A N 1
ATOM 720 C CA . PHE A 1 87 ? 9.468 1.784 -2.455 1.00 92.25 87 PHE A CA 1
ATOM 721 C C . PHE A 1 87 ? 9.405 1.775 -0.926 1.00 92.25 87 PHE A C 1
ATOM 723 O O . PHE A 1 87 ? 8.323 1.710 -0.349 1.00 92.25 87 PHE A O 1
ATOM 730 N N . MET A 1 88 ? 10.536 1.967 -0.250 1.00 92.62 88 MET A N 1
ATOM 731 C CA . MET A 1 88 ? 10.603 2.064 1.209 1.00 92.62 88 MET A CA 1
ATOM 732 C C . MET A 1 88 ? 9.792 3.243 1.752 1.00 92.62 88 MET A C 1
ATOM 734 O O . MET A 1 88 ? 9.137 3.115 2.787 1.00 92.62 88 MET A O 1
ATOM 738 N N . LYS A 1 89 ? 9.797 4.395 1.070 1.00 93.44 89 LYS A N 1
ATOM 739 C CA . LYS A 1 89 ? 8.950 5.542 1.447 1.00 93.44 89 LYS A CA 1
ATOM 740 C C . LYS A 1 89 ? 7.466 5.205 1.305 1.00 93.44 89 LYS A C 1
ATOM 742 O O . LYS A 1 89 ? 6.678 5.545 2.187 1.00 93.44 89 LYS A O 1
ATOM 747 N N . PHE A 1 90 ? 7.095 4.524 0.224 1.00 91.38 90 PHE A N 1
ATOM 748 C CA . PHE A 1 90 ? 5.726 4.073 -0.000 1.00 91.38 90 PHE A CA 1
ATOM 749 C C . PHE A 1 90 ? 5.277 3.072 1.074 1.00 91.38 90 PHE A C 1
ATOM 751 O O . PHE A 1 90 ? 4.244 3.285 1.706 1.00 91.38 90 PHE A O 1
ATOM 758 N N . LEU A 1 91 ? 6.082 2.045 1.360 1.00 90.88 91 LEU A N 1
ATOM 759 C CA . LEU A 1 91 ? 5.779 1.040 2.381 1.00 90.88 91 LEU A CA 1
ATOM 760 C C . LEU A 1 91 ? 5.627 1.653 3.775 1.00 90.88 91 LEU A C 1
ATOM 762 O O . LEU A 1 91 ? 4.666 1.332 4.469 1.00 90.88 91 LEU A O 1
ATOM 766 N N . LYS A 1 92 ? 6.507 2.583 4.168 1.00 94.31 92 LYS A N 1
ATOM 767 C CA . LYS A 1 92 ? 6.374 3.308 5.445 1.00 94.31 92 LYS A CA 1
ATOM 768 C C . LYS A 1 92 ? 5.031 4.025 5.550 1.00 94.31 92 LYS A C 1
ATOM 770 O O . LYS A 1 92 ? 4.321 3.842 6.529 1.00 94.31 92 LYS A O 1
ATOM 775 N N . ARG A 1 93 ? 4.626 4.741 4.496 1.00 93.06 93 ARG A N 1
ATOM 776 C CA . ARG A 1 93 ? 3.315 5.402 4.455 1.00 93.06 93 ARG A CA 1
ATOM 777 C C . ARG A 1 93 ? 2.159 4.406 4.605 1.00 93.06 93 ARG A C 1
ATOM 779 O O . ARG A 1 93 ? 1.174 4.734 5.264 1.00 93.06 93 ARG A O 1
ATOM 786 N N . LEU A 1 94 ? 2.244 3.219 4.001 1.00 90.44 94 LEU A N 1
ATOM 787 C CA . LEU A 1 94 ? 1.221 2.181 4.176 1.00 90.44 94 LEU A CA 1
ATOM 788 C C . LEU A 1 94 ? 1.169 1.685 5.623 1.00 90.44 94 LEU A C 1
ATOM 790 O O . LEU A 1 94 ? 0.079 1.559 6.180 1.00 90.44 94 LEU A O 1
ATOM 794 N N . VAL A 1 95 ? 2.327 1.439 6.238 1.00 93.25 95 VAL A N 1
ATOM 795 C CA . VAL A 1 95 ? 2.416 1.033 7.646 1.00 93.25 95 VAL A CA 1
ATOM 796 C C . VAL A 1 95 ? 1.794 2.098 8.545 1.00 93.25 95 VAL A C 1
ATOM 798 O O . VAL A 1 95 ? 0.892 1.776 9.313 1.00 93.25 95 VAL A O 1
ATOM 801 N N . ASP A 1 96 ? 2.149 3.371 8.368 1.00 95.25 96 ASP A N 1
ATOM 802 C CA . ASP A 1 96 ? 1.598 4.485 9.152 1.00 95.25 96 ASP A CA 1
ATOM 803 C C . ASP A 1 96 ? 0.066 4.586 9.024 1.00 95.25 96 ASP A C 1
ATOM 805 O O . ASP A 1 96 ? -0.654 4.873 9.990 1.00 95.25 96 ASP A O 1
ATOM 809 N N . GLN A 1 97 ? -0.469 4.326 7.824 1.00 91.94 97 GLN A N 1
ATOM 810 C CA . GLN A 1 97 ? -1.912 4.270 7.592 1.00 91.94 97 GLN A CA 1
ATOM 811 C C . GLN A 1 97 ? -2.569 3.113 8.351 1.00 91.94 97 GLN A C 1
ATOM 813 O O . GLN A 1 97 ? -3.648 3.299 8.924 1.00 91.94 97 GLN A O 1
ATOM 818 N N . MET A 1 98 ? -1.940 1.937 8.378 1.00 91.56 98 MET A N 1
ATOM 819 C CA . MET A 1 98 ? -2.446 0.778 9.115 1.00 91.56 98 MET A CA 1
ATOM 820 C C . MET A 1 98 ? -2.352 0.988 10.624 1.00 91.56 98 MET A C 1
ATOM 822 O O . MET A 1 98 ? -3.339 0.760 11.319 1.00 91.56 98 MET A O 1
ATOM 826 N N . GLU A 1 99 ? -1.246 1.525 11.133 1.00 95.31 99 GLU A N 1
ATOM 827 C CA . GLU A 1 99 ? -1.105 1.898 12.542 1.00 95.31 99 GLU A CA 1
ATOM 828 C C . GLU A 1 99 ? -2.170 2.909 12.973 1.00 95.31 99 GLU A C 1
ATOM 830 O O . GLU A 1 99 ? -2.799 2.759 14.020 1.00 95.31 99 GLU A O 1
ATOM 835 N N . SER A 1 100 ? -2.440 3.918 12.142 1.00 94.12 100 SER A N 1
ATOM 836 C CA . SER A 1 100 ? -3.485 4.910 12.411 1.00 94.12 100 SER A CA 1
ATOM 837 C C . SER A 1 100 ? -4.883 4.287 12.444 1.00 94.12 100 SER A C 1
ATOM 839 O O . SER A 1 100 ? -5.726 4.693 13.248 1.00 94.12 100 SER A O 1
ATOM 841 N N . ARG A 1 101 ? -5.154 3.294 11.587 1.00 92.19 101 ARG A N 1
ATOM 842 C CA . ARG A 1 101 ? -6.407 2.522 11.623 1.00 92.19 101 ARG A CA 1
ATOM 843 C C . ARG A 1 101 ? -6.493 1.672 12.889 1.00 92.19 101 ARG A C 1
ATOM 845 O O . ARG A 1 101 ? -7.537 1.697 13.537 1.00 92.19 101 ARG A O 1
ATOM 852 N N . ILE A 1 102 ? -5.412 0.989 13.266 1.00 93.00 102 ILE A N 1
ATOM 853 C CA . ILE A 1 102 ? -5.335 0.176 14.487 1.00 93.00 102 ILE A CA 1
ATOM 854 C C . ILE A 1 102 ? -5.618 1.044 15.713 1.00 93.00 102 ILE A C 1
ATOM 856 O O . ILE A 1 102 ? -6.518 0.713 16.478 1.00 93.00 102 ILE A O 1
ATOM 860 N N . LYS A 1 103 ? -4.955 2.199 15.846 1.00 95.31 103 LYS A N 1
ATOM 861 C CA . LYS A 1 103 ? -5.175 3.141 16.957 1.00 95.31 103 LYS A CA 1
ATOM 862 C C . LYS A 1 103 ? -6.634 3.587 17.059 1.00 95.31 103 LYS A C 1
ATOM 864 O O . LYS A 1 103 ? -7.201 3.582 18.144 1.00 95.31 103 LYS A O 1
ATOM 869 N N . LYS A 1 104 ? -7.276 3.924 15.934 1.00 93.00 104 LYS A N 1
ATOM 870 C CA . LYS A 1 104 ? -8.701 4.309 15.915 1.00 93.00 104 LYS A CA 1
ATOM 871 C C . LYS A 1 104 ? -9.624 3.169 16.339 1.00 93.00 104 LYS A C 1
ATOM 873 O O . LYS A 1 104 ? -10.626 3.411 17.004 1.00 93.00 104 LYS A O 1
ATOM 878 N N . VAL A 1 105 ? -9.325 1.942 15.921 1.00 92.75 105 VAL A N 1
ATOM 879 C CA . VAL A 1 105 ? -10.109 0.764 16.310 1.00 92.75 105 VAL A CA 1
ATOM 880 C C . VAL A 1 105 ? -9.908 0.454 17.791 1.00 92.75 105 VAL A C 1
ATOM 882 O O . VAL A 1 105 ? -10.898 0.245 18.480 1.00 92.75 105 VAL A O 1
ATOM 885 N N . GLN A 1 106 ? -8.674 0.509 18.293 1.00 92.06 106 GLN A N 1
ATOM 886 C CA . GLN A 1 106 ? -8.364 0.349 19.717 1.00 92.06 106 GLN A CA 1
ATOM 887 C C . GLN A 1 106 ? -9.101 1.386 20.565 1.00 92.06 106 GLN A C 1
ATOM 889 O O . GLN A 1 106 ? -9.854 1.003 21.446 1.00 92.06 106 GLN A O 1
ATOM 894 N N . GLN A 1 107 ? -9.035 2.671 20.208 1.00 91.12 107 GLN A N 1
ATOM 895 C CA . GLN A 1 107 ? -9.776 3.727 20.910 1.00 91.12 107 GLN A CA 1
ATOM 896 C C . GLN A 1 107 ? -11.292 3.485 20.941 1.00 91.12 107 GLN A C 1
ATOM 898 O O . GLN A 1 107 ? -11.944 3.785 21.936 1.00 91.12 107 GLN A O 1
ATOM 903 N N . ARG A 1 108 ? -11.874 2.940 19.863 1.00 90.00 108 ARG A N 1
ATOM 904 C CA . ARG A 1 108 ? -13.296 2.556 19.842 1.00 90.00 108 ARG A CA 1
ATOM 905 C C . ARG A 1 108 ? -13.588 1.366 20.752 1.00 90.00 108 ARG A C 1
ATOM 907 O O . ARG A 1 108 ? -14.641 1.347 21.380 1.00 90.00 108 ARG A O 1
ATOM 914 N N . ILE A 1 109 ? -12.695 0.378 20.796 1.00 88.81 109 ILE A N 1
ATOM 915 C CA . ILE A 1 109 ? -12.817 -0.777 21.692 1.00 88.81 109 ILE A CA 1
ATOM 916 C C . ILE A 1 109 ? -12.732 -0.309 23.145 1.00 88.81 109 ILE A C 1
ATOM 918 O O . ILE A 1 109 ? -13.607 -0.651 23.930 1.00 88.81 109 ILE A O 1
ATOM 922 N N . ASP A 1 110 ? -11.750 0.528 23.474 1.00 86.94 110 ASP A N 1
ATOM 923 C CA . ASP A 1 110 ? -11.557 1.059 24.822 1.00 86.94 110 ASP A CA 1
ATOM 924 C C . ASP A 1 110 ? -12.760 1.901 25.258 1.00 86.94 110 ASP A C 1
ATOM 926 O O . ASP A 1 110 ? -13.298 1.675 26.335 1.00 86.94 110 ASP A O 1
ATOM 930 N N . ALA A 1 111 ? -13.264 2.792 24.396 1.00 82.38 111 ALA A N 1
ATOM 931 C CA . ALA A 1 111 ? -14.459 3.583 24.690 1.00 82.38 111 ALA A CA 1
ATOM 932 C C . ALA A 1 111 ? -15.706 2.707 24.920 1.00 82.38 111 ALA A C 1
ATOM 934 O O . ALA A 1 111 ? -16.483 2.958 25.839 1.00 82.38 111 ALA A O 1
ATOM 935 N N . ASN A 1 112 ? -15.894 1.648 24.127 1.00 76.62 112 ASN A N 1
ATOM 936 C CA . ASN A 1 112 ? -17.003 0.714 24.328 1.00 76.62 112 ASN A CA 1
ATOM 937 C C . ASN A 1 112 ? -16.833 -0.117 25.610 1.00 76.62 112 ASN A C 1
ATOM 939 O O . ASN A 1 112 ? -17.815 -0.341 26.312 1.00 76.62 112 ASN A O 1
ATOM 943 N N . ASN A 1 113 ? -15.606 -0.524 25.947 1.00 68.56 113 ASN A N 1
ATOM 944 C CA . ASN A 1 113 ? -15.311 -1.229 27.193 1.00 68.56 113 ASN A CA 1
ATOM 945 C C . ASN A 1 113 ? -15.541 -0.333 28.419 1.00 68.56 113 ASN A C 1
ATOM 947 O O . ASN A 1 113 ? -16.144 -0.785 29.389 1.00 68.56 113 ASN A O 1
ATOM 951 N N . THR A 1 114 ? -15.175 0.952 28.364 1.00 59.47 114 THR A N 1
ATOM 952 C CA . THR A 1 114 ? -15.488 1.908 29.443 1.00 59.47 114 THR A CA 1
ATOM 953 C C . THR A 1 114 ? -16.988 2.157 29.588 1.00 59.47 114 THR A C 1
ATOM 955 O O . THR A 1 114 ? -17.460 2.397 30.688 1.00 59.47 114 THR A O 1
ATOM 958 N N . VAL A 1 115 ? -17.767 2.052 28.503 1.00 56.56 115 VAL A N 1
ATOM 959 C CA . VAL A 1 115 ? -19.237 2.126 28.577 1.00 56.56 115 VAL A CA 1
ATOM 960 C C . VAL A 1 115 ? -19.830 0.852 29.188 1.00 56.56 115 VAL A C 1
ATOM 962 O O . VAL A 1 115 ? -20.892 0.923 29.793 1.00 56.56 115 VAL A O 1
ATOM 965 N N . THR A 1 116 ? -19.169 -0.307 29.071 1.00 54.88 116 THR A N 1
ATOM 966 C CA . THR A 1 116 ? -19.578 -1.537 29.779 1.00 54.88 116 THR A CA 1
ATOM 967 C C . THR A 1 116 ? -19.102 -1.601 31.227 1.00 54.88 116 THR A C 1
ATOM 969 O O . THR A 1 116 ? -19.760 -2.245 32.042 1.00 54.88 116 THR A O 1
ATOM 972 N N . GLU A 1 117 ? -18.037 -0.878 31.582 1.00 54.84 117 GLU A N 1
ATOM 973 C CA . GLU A 1 117 ? -17.742 -0.485 32.965 1.00 54.84 117 GLU A CA 1
ATOM 974 C C . GLU A 1 117 ? -18.710 0.625 33.398 1.00 54.84 117 GLU A C 1
ATOM 976 O O . GLU A 1 117 ? -18.317 1.708 33.819 1.00 54.84 117 GLU A O 1
ATOM 981 N N . LEU A 1 118 ? -20.009 0.359 33.258 1.00 53.94 118 LEU A N 1
ATOM 982 C CA . LEU A 1 118 ? -21.059 1.175 33.835 1.00 53.94 118 LEU A CA 1
ATOM 983 C C . LEU A 1 118 ? -20.711 1.425 35.303 1.00 53.94 118 LEU A C 1
ATOM 985 O O . LEU A 1 118 ? -20.512 0.485 36.078 1.00 53.94 118 LEU A O 1
ATOM 989 N N . ASP A 1 119 ? -20.603 2.712 35.627 1.00 60.94 119 ASP A N 1
ATOM 990 C CA . ASP A 1 119 ? -20.260 3.273 36.923 1.00 60.94 119 ASP A CA 1
ATOM 991 C C . ASP A 1 119 ? -20.821 2.426 38.064 1.00 60.94 119 ASP A C 1
ATOM 993 O O . ASP A 1 119 ? -22.000 2.061 38.043 1.00 60.94 119 ASP A O 1
ATOM 997 N N . LYS A 1 120 ? -20.017 2.155 39.096 1.00 64.06 120 LYS A N 1
ATOM 998 C CA . LYS A 1 120 ? -20.461 1.442 40.309 1.00 64.06 120 LYS A CA 1
ATOM 999 C C . LYS A 1 120 ? -21.805 1.974 40.830 1.00 64.06 120 LYS A C 1
ATOM 1001 O O . LYS A 1 120 ? -22.669 1.186 41.193 1.00 64.06 120 LYS A O 1
ATOM 1006 N N . ASP A 1 121 ? -22.026 3.283 40.722 1.00 65.06 121 ASP A N 1
ATOM 1007 C CA . ASP A 1 121 ? -23.288 3.963 41.031 1.00 65.06 121 ASP A CA 1
ATOM 1008 C C . ASP A 1 121 ? -24.488 3.474 40.205 1.00 65.06 121 ASP A C 1
ATOM 1010 O O . ASP A 1 121 ? -25.607 3.377 40.707 1.00 65.06 121 ASP A O 1
ATOM 1014 N N . THR A 1 122 ? -24.301 3.198 38.917 1.00 69.44 122 THR A N 1
ATOM 1015 C CA . THR A 1 122 ? -25.355 2.644 38.057 1.00 69.44 122 THR A CA 1
ATOM 1016 C C . THR A 1 122 ? -25.601 1.167 38.350 1.00 69.44 122 THR A C 1
ATOM 1018 O O . THR A 1 122 ? -26.761 0.762 38.404 1.00 69.44 122 THR A O 1
ATOM 1021 N N . ALA A 1 123 ? -24.561 0.384 38.649 1.00 74.00 123 ALA A N 1
ATOM 1022 C CA . ALA A 1 123 ? -24.708 -1.002 39.097 1.00 74.00 123 ALA A CA 1
ATOM 1023 C C . ALA A 1 123 ? -25.446 -1.097 40.448 1.00 74.00 123 ALA A C 1
ATOM 1025 O O . ALA A 1 123 ? -26.340 -1.928 40.614 1.00 74.00 123 ALA A O 1
ATOM 1026 N N . GLU A 1 124 ? -25.145 -0.207 41.396 1.00 78.12 124 GLU A N 1
ATOM 1027 C CA . GLU A 1 124 ? -25.851 -0.105 42.678 1.00 78.12 124 GLU A CA 1
ATOM 1028 C C . GLU A 1 124 ? -27.319 0.296 42.498 1.00 78.12 124 GLU A C 1
ATOM 1030 O O . GLU A 1 124 ? -28.200 -0.323 43.098 1.00 78.12 124 GLU A O 1
ATOM 1035 N N . LYS A 1 125 ? -27.614 1.263 41.620 1.00 83.00 125 LYS A N 1
ATOM 1036 C CA . LYS A 1 125 ? -28.997 1.646 41.285 1.00 83.00 125 LYS A CA 1
ATOM 1037 C C . LYS A 1 125 ? -29.772 0.493 40.646 1.00 83.00 125 LYS A C 1
ATOM 1039 O O . LYS A 1 125 ? -30.917 0.260 41.023 1.00 83.00 125 LYS A O 1
ATOM 1044 N N . VAL A 1 126 ? -29.161 -0.255 39.727 1.00 83.38 126 VAL A N 1
ATOM 1045 C CA . VAL A 1 126 ? -29.779 -1.443 39.112 1.00 83.38 126 VAL A CA 1
ATOM 1046 C C . VAL A 1 126 ? -30.064 -2.515 40.167 1.00 83.38 126 VAL A C 1
ATOM 1048 O O . VAL A 1 126 ? -31.160 -3.072 40.193 1.00 83.38 126 VAL A O 1
ATOM 1051 N N . ASN A 1 127 ? -29.134 -2.758 41.092 1.00 84.06 127 ASN A N 1
ATOM 1052 C CA . ASN A 1 127 ? -29.332 -3.711 42.185 1.00 84.06 127 ASN A CA 1
ATOM 1053 C C . ASN A 1 127 ? -30.436 -3.272 43.160 1.00 84.06 127 ASN A C 1
ATOM 1055 O O . ASN A 1 127 ? -31.254 -4.096 43.568 1.00 84.06 127 ASN A O 1
ATOM 1059 N N . ALA A 1 128 ? -30.507 -1.981 43.494 1.00 89.62 128 ALA A N 1
ATOM 1060 C CA . ALA A 1 128 ? -31.566 -1.432 44.339 1.00 89.62 128 ALA A CA 1
ATOM 1061 C C . ALA A 1 128 ? -32.951 -1.578 43.686 1.00 89.62 128 ALA A C 1
ATOM 1063 O O . ALA A 1 128 ? -33.903 -2.007 44.340 1.00 89.62 128 ALA A O 1
ATOM 1064 N N . VAL A 1 129 ? -33.058 -1.293 42.385 1.00 90.12 129 VAL A N 1
ATOM 1065 C CA . VAL A 1 129 ? -34.298 -1.489 41.618 1.00 90.12 129 VAL A CA 1
ATOM 1066 C C . VAL A 1 129 ? -34.673 -2.975 41.550 1.00 90.12 129 VAL A C 1
ATOM 1068 O O . VAL A 1 129 ? -35.831 -3.317 41.769 1.00 90.12 129 VAL A O 1
ATOM 1071 N N . ASN A 1 130 ? -33.712 -3.882 41.351 1.00 88.31 130 ASN A N 1
ATOM 1072 C CA . ASN A 1 130 ? -33.962 -5.330 41.363 1.00 88.31 130 ASN A CA 1
ATOM 1073 C C . ASN A 1 130 ? -34.476 -5.844 42.720 1.00 88.31 130 ASN A C 1
ATOM 1075 O O . ASN A 1 130 ? -35.344 -6.723 42.763 1.00 88.31 130 ASN A O 1
ATOM 1079 N N . ALA A 1 131 ? -33.984 -5.291 43.831 1.00 90.06 131 ALA A N 1
ATOM 1080 C CA . ALA A 1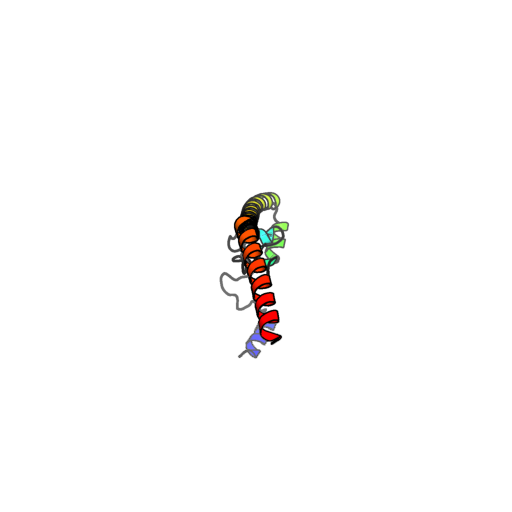 131 ? -34.488 -5.617 45.163 1.00 90.06 131 ALA A CA 1
ATOM 1081 C C . ALA A 1 131 ? -35.951 -5.174 45.333 1.00 90.06 131 ALA A C 1
ATOM 1083 O O . ALA A 1 131 ? -36.779 -5.958 45.799 1.00 90.06 131 ALA A O 1
ATOM 1084 N N . GLN A 1 132 ? -36.290 -3.963 44.877 1.00 91.88 132 GLN A N 1
ATOM 1085 C CA . GLN A 1 132 ? -37.667 -3.459 44.899 1.00 91.88 132 GLN A CA 1
ATOM 1086 C C . GLN A 1 132 ? -38.604 -4.287 44.011 1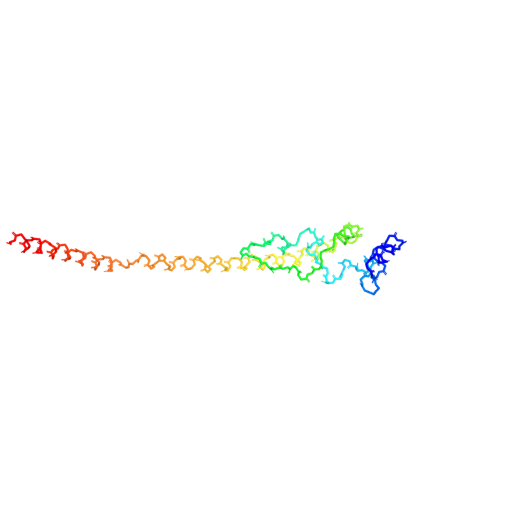.00 91.88 132 GLN A C 1
ATOM 1088 O O . GLN A 1 132 ? -39.718 -4.597 44.427 1.00 91.88 132 GLN A O 1
ATOM 1093 N N . ILE A 1 133 ? -38.154 -4.702 42.823 1.00 90.88 133 ILE A N 1
ATOM 1094 C CA . ILE A 1 133 ? -38.917 -5.595 41.938 1.00 90.88 133 ILE A CA 1
ATOM 1095 C C . ILE A 1 133 ? -39.210 -6.921 42.647 1.00 90.88 133 ILE A C 1
ATOM 1097 O O . ILE A 1 133 ? -40.349 -7.378 42.652 1.00 90.88 133 ILE A O 1
ATOM 1101 N N . SER A 1 134 ? -38.207 -7.514 43.297 1.00 87.88 134 SER A N 1
ATOM 1102 C CA . SER A 1 134 ? -38.361 -8.784 44.018 1.00 87.88 134 SER A CA 1
ATOM 1103 C C . SER A 1 134 ? -39.357 -8.679 45.177 1.00 87.88 134 SER A C 1
ATOM 1105 O O . SER A 1 134 ? -40.117 -9.607 45.443 1.00 87.88 134 SER A O 1
ATOM 1107 N N . GLU A 1 135 ? -39.365 -7.548 45.877 1.00 90.25 135 GLU A N 1
ATOM 1108 C CA . GLU A 1 135 ? -40.285 -7.295 46.983 1.00 90.25 135 GLU A CA 1
ATOM 1109 C C . GLU A 1 135 ? -41.722 -7.053 46.498 1.00 90.25 135 GLU A C 1
ATOM 1111 O O . GLU A 1 135 ? -42.676 -7.547 47.099 1.00 90.25 135 GLU A O 1
ATOM 1116 N N . LEU A 1 136 ? -41.884 -6.333 45.385 1.00 87.50 136 LEU A N 1
ATOM 1117 C CA . LEU A 1 136 ? -43.182 -6.126 44.745 1.00 87.50 136 LEU A CA 1
ATOM 1118 C C . LEU A 1 136 ? -43.757 -7.429 44.177 1.00 87.50 136 LEU A C 1
ATOM 1120 O O . LEU A 1 136 ? -44.953 -7.656 44.337 1.00 87.50 136 LEU A O 1
ATOM 1124 N N . LEU A 1 137 ? -42.925 -8.304 43.602 1.00 85.50 137 LEU A N 1
ATOM 1125 C CA . LEU A 1 137 ? -43.343 -9.632 43.138 1.00 85.50 137 LEU A CA 1
ATOM 1126 C C . LEU A 1 137 ? -43.880 -10.492 44.289 1.00 85.50 137 LEU A C 1
ATOM 1128 O O . LEU A 1 137 ? -44.979 -11.021 44.181 1.00 85.50 137 LEU A O 1
ATOM 1132 N N . LYS A 1 138 ? -43.186 -10.533 45.435 1.00 88.00 138 LYS A N 1
ATOM 1133 C CA . LYS A 1 138 ? -43.677 -11.248 46.630 1.00 88.00 138 LYS A CA 1
ATOM 1134 C C . LYS A 1 138 ? -45.027 -10.723 47.117 1.00 88.00 138 LYS A C 1
ATOM 1136 O O . LYS A 1 138 ? -45.917 -11.508 47.421 1.00 88.00 138 LYS A O 1
ATOM 1141 N N . LYS A 1 139 ? -45.201 -9.397 47.154 1.00 85.56 139 LYS A N 1
ATOM 1142 C CA . LYS A 1 139 ? -46.486 -8.775 47.522 1.00 85.56 139 LYS A CA 1
ATOM 1143 C C . LYS A 1 139 ? -47.593 -9.119 46.523 1.00 85.56 139 LYS A C 1
ATOM 1145 O O . LYS A 1 139 ? -48.747 -9.248 46.922 1.00 85.56 139 LYS A O 1
ATOM 1150 N N . GLN A 1 140 ? -47.257 -9.266 45.242 1.00 83.25 140 GLN A N 1
ATOM 1151 C CA . GLN A 1 140 ? -48.188 -9.716 44.210 1.00 83.25 140 GLN A CA 1
ATOM 1152 C C . GLN A 1 140 ? -48.588 -11.183 44.399 1.00 83.25 140 GLN A C 1
ATOM 1154 O O . GLN A 1 140 ? -49.775 -11.490 44.321 1.00 83.25 140 GLN A O 1
ATOM 1159 N N . ASP A 1 141 ? -47.635 -12.062 44.704 1.00 78.88 141 ASP A N 1
ATOM 1160 C CA . ASP A 1 141 ? -47.889 -13.485 44.955 1.00 78.88 141 ASP A CA 1
ATOM 1161 C C . ASP A 1 141 ? -48.761 -13.690 46.207 1.00 78.88 141 ASP A C 1
ATOM 1163 O O . ASP A 1 141 ? -49.711 -14.471 46.193 1.00 78.88 141 ASP A O 1
ATOM 1167 N N . GLU A 1 142 ? -48.509 -12.931 47.276 1.00 78.75 142 GLU A N 1
ATOM 1168 C CA . GLU A 1 142 ? -49.317 -12.946 48.504 1.00 78.75 142 GLU A CA 1
ATOM 1169 C C . GLU A 1 142 ? -50.734 -12.385 48.295 1.00 78.75 142 GLU A C 1
ATOM 1171 O O . GLU A 1 142 ? -51.687 -12.843 48.928 1.00 78.75 142 GLU A O 1
ATOM 1176 N N . ALA A 1 143 ? -50.891 -11.398 47.407 1.00 75.69 143 ALA A N 1
ATOM 1177 C CA . ALA A 1 143 ? -52.191 -10.829 47.057 1.00 75.69 143 ALA A CA 1
ATOM 1178 C C . ALA A 1 143 ? -52.980 -11.701 46.064 1.00 75.69 143 ALA A C 1
ATOM 1180 O O . ALA A 1 143 ? -54.207 -11.685 46.105 1.00 75.69 143 ALA A O 1
ATOM 1181 N N . GLY A 1 144 ? -52.295 -12.456 45.198 1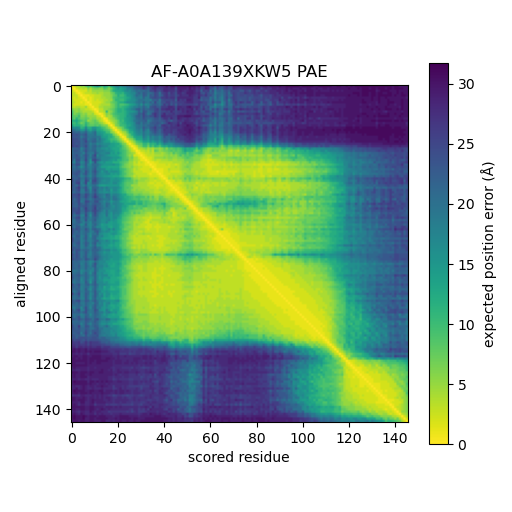.00 66.81 144 GLY A N 1
ATOM 1182 C CA . GLY A 1 144 ? -52.890 -13.404 44.249 1.00 66.81 144 GLY A CA 1
ATOM 1183 C C . GLY A 1 144 ? -53.206 -14.781 44.842 1.00 66.81 144 GLY A C 1
ATOM 1184 O O . GLY A 1 144 ? -53.927 -15.556 44.223 1.00 66.81 144 GLY A O 1
ATOM 1185 N N . ALA A 1 145 ? -52.697 -15.088 46.040 1.00 57.97 145 ALA A N 1
ATOM 1186 C CA . ALA A 1 145 ? -53.022 -16.299 46.800 1.00 57.97 145 ALA A CA 1
ATOM 1187 C C . ALA A 1 145 ? -54.325 -16.190 47.631 1.00 57.97 145 ALA A C 1
ATOM 1189 O O . ALA A 1 145 ? -54.603 -17.070 48.450 1.00 57.97 145 ALA A O 1
ATOM 1190 N N . LYS A 1 146 ? -55.114 -15.124 47.439 1.00 48.03 146 LYS A N 1
ATOM 1191 C CA . LYS A 1 146 ? -56.482 -14.959 47.959 1.00 48.03 146 LYS A CA 1
ATOM 1192 C C . LYS A 1 146 ? -57.500 -15.088 46.837 1.00 48.03 146 LYS A C 1
ATOM 1194 O O . LYS A 1 146 ? -58.570 -15.670 47.117 1.00 48.03 146 LYS A O 1
#

Sequence (146 aa):
MDEMRAMLDSLMGRNRNECGRNKRGDSSFKDDEICKFFLLDYCPHELFPNTRSDLGPCPKEHRPDLKEAFEKDENHEYYKALYEQEFMKFLKRLVDQMESRIKKVQQRIDANNTVTELDKDTAEKVNAVNAQISELLKKQDEAGAK

Secondary structure (DSSP, 8-state):
-HHHHHHHHHHH-TTTT--SS--TTS--TT-TTB-HHHHHS--HHHHSTTSTT---S-SSB--HHHHHHHHT-TTHHHHHHHHHHHHHHHHHHHHHHHHHHHHHHHHHHHHHHHHHS--HHHHHHHHHHHHHHHHHHHHHHHHHT-

Radius of gyration: 33.54 Å; Cα contacts (8 Å, |Δi|>4): 58; chains: 1; bounding box: 81×23×91 Å

Organism: NCBI:txid1074872

Mean predicted aligned error: 15.02 Å